Protein AF-R9JM50-F1 (afdb_monomer)

Mean predicted aligned error: 6.87 Å

pLDDT: mean 86.75, std 13.13, range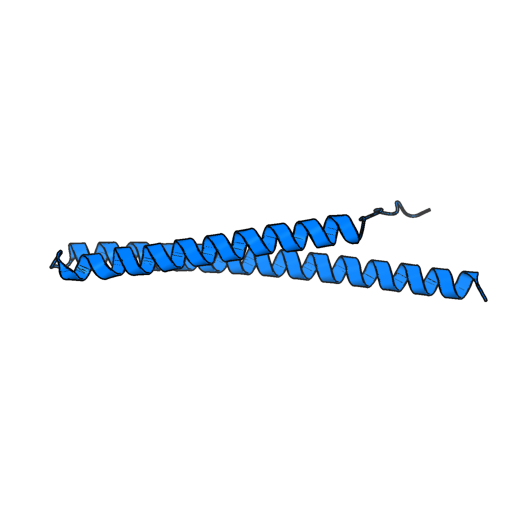 [39.0, 96.81]

Structure (mmCIF, N/CA/C/O backbone):
data_AF-R9JM50-F1
#
_entry.id   AF-R9JM50-F1
#
loop_
_atom_site.group_PDB
_atom_site.id
_atom_site.type_symbol
_atom_site.label_atom_id
_atom_site.label_alt_id
_atom_site.label_comp_id
_atom_site.label_asym_id
_atom_site.label_entity_id
_atom_site.label_seq_id
_atom_site.pdbx_PDB_ins_code
_atom_site.Cartn_x
_atom_site.Cartn_y
_atom_site.Cartn_z
_atom_site.occupancy
_atom_site.B_iso_or_equiv
_atom_site.auth_seq_id
_atom_site.auth_comp_id
_atom_site.auth_asym_id
_atom_site.auth_atom_id
_atom_site.pdbx_PDB_model_num
ATOM 1 N N . MET A 1 1 ? 30.911 -3.314 -26.431 1.00 39.00 1 MET A N 1
ATOM 2 C CA . MET A 1 1 ? 29.462 -3.357 -26.713 1.00 39.00 1 MET A CA 1
ATOM 3 C C . MET A 1 1 ? 28.780 -3.472 -25.371 1.00 39.00 1 MET A C 1
ATOM 5 O O . MET A 1 1 ? 28.905 -4.514 -24.747 1.00 39.00 1 MET A O 1
ATOM 9 N N . ALA A 1 2 ? 28.241 -2.360 -24.866 1.00 41.41 2 ALA A N 1
ATOM 10 C CA . ALA A 1 2 ? 27.637 -2.316 -23.541 1.00 41.41 2 ALA A CA 1
ATOM 11 C C . ALA A 1 2 ? 26.529 -3.365 -23.462 1.00 41.41 2 ALA A C 1
ATOM 13 O O . ALA A 1 2 ? 25.718 -3.461 -24.385 1.00 41.41 2 ALA A O 1
ATOM 14 N N . ASP A 1 3 ? 26.575 -4.149 -22.394 1.00 40.22 3 ASP A N 1
ATOM 15 C CA . ASP A 1 3 ? 25.620 -5.175 -22.012 1.00 40.22 3 ASP A CA 1
ATOM 16 C C . ASP A 1 3 ? 24.226 -4.532 -21.981 1.00 40.22 3 ASP A C 1
ATOM 18 O O . ASP A 1 3 ? 23.835 -3.864 -21.021 1.00 40.22 3 ASP A O 1
ATOM 22 N N . ARG A 1 4 ? 23.532 -4.559 -23.127 1.00 49.62 4 ARG A N 1
ATOM 23 C CA . ARG A 1 4 ? 22.242 -3.895 -23.276 1.00 49.62 4 ARG A CA 1
ATOM 24 C C . ARG A 1 4 ? 21.281 -4.732 -22.466 1.00 49.62 4 ARG A C 1
ATOM 26 O O . ARG A 1 4 ? 20.809 -5.759 -22.949 1.00 49.62 4 ARG A O 1
ATOM 33 N N . ILE A 1 5 ? 20.973 -4.263 -21.262 1.00 50.59 5 ILE A N 1
ATOM 34 C CA . ILE A 1 5 ? 19.737 -4.606 -20.577 1.00 50.59 5 ILE A CA 1
ATOM 35 C C . ILE A 1 5 ? 18.630 -4.334 -21.604 1.00 50.59 5 ILE A C 1
ATOM 37 O O . ILE A 1 5 ? 18.197 -3.196 -21.797 1.00 50.59 5 ILE A O 1
ATOM 41 N N . LYS A 1 6 ? 18.209 -5.371 -22.338 1.00 57.41 6 LYS A N 1
ATOM 42 C CA . LYS A 1 6 ? 16.966 -5.373 -23.107 1.00 57.41 6 LYS A CA 1
ATOM 43 C C . LYS A 1 6 ? 15.856 -5.426 -22.070 1.00 57.41 6 LYS A C 1
ATOM 45 O O . LYS A 1 6 ? 15.184 -6.435 -21.900 1.00 57.41 6 LYS A O 1
ATOM 50 N N . LEU A 1 7 ? 15.716 -4.340 -21.319 1.00 61.81 7 LEU A N 1
ATOM 51 C CA . LEU A 1 7 ? 14.529 -4.093 -20.547 1.00 61.81 7 LEU A CA 1
ATOM 52 C C . LEU A 1 7 ? 13.433 -3.957 -21.597 1.00 61.81 7 LEU A C 1
ATOM 54 O O . LEU A 1 7 ? 13.378 -2.976 -22.339 1.00 61.81 7 LEU A O 1
ATOM 58 N N . SER A 1 8 ? 12.624 -4.996 -21.752 1.00 72.69 8 SER A N 1
ATOM 59 C CA . SER A 1 8 ? 11.463 -4.911 -22.617 1.00 72.69 8 SER A CA 1
ATOM 60 C C . SER A 1 8 ? 10.548 -3.853 -22.017 1.00 72.69 8 SER A C 1
ATOM 62 O O . SER A 1 8 ? 9.922 -4.065 -20.978 1.00 72.69 8 SER A O 1
ATOM 64 N N . ALA A 1 9 ? 10.518 -2.674 -22.637 1.00 74.94 9 ALA A N 1
ATOM 65 C CA . ALA A 1 9 ? 9.754 -1.533 -22.149 1.00 74.94 9 ALA A CA 1
ATOM 66 C C . ALA A 1 9 ? 8.280 -1.897 -21.916 1.00 74.94 9 ALA A C 1
ATOM 68 O O . ALA A 1 9 ? 7.667 -1.407 -20.968 1.00 74.94 9 ALA A O 1
ATOM 69 N N . SER A 1 10 ? 7.725 -2.796 -22.737 1.00 76.50 10 SER A N 1
ATOM 70 C CA . SER A 1 10 ? 6.364 -3.313 -22.594 1.00 76.50 10 SER A CA 1
ATOM 71 C C . SER A 1 10 ? 6.202 -4.232 -21.385 1.00 76.50 10 SER A C 1
ATOM 73 O O . SER A 1 10 ? 5.228 -4.083 -20.647 1.00 76.50 10 SER A O 1
ATOM 75 N N . GLU A 1 11 ? 7.138 -5.154 -21.146 1.00 81.12 11 GLU A N 1
ATOM 76 C CA . GLU A 1 11 ? 7.088 -6.063 -19.990 1.00 81.12 11 GLU A CA 1
ATOM 77 C C . GLU A 1 11 ? 7.289 -5.291 -18.686 1.00 81.12 11 GLU A C 1
ATOM 79 O O . GLU A 1 11 ? 6.509 -5.444 -17.748 1.00 81.12 11 GLU A O 1
ATOM 84 N N . ALA A 1 12 ? 8.267 -4.385 -18.656 1.00 82.81 12 ALA A N 1
ATOM 85 C CA . ALA A 1 12 ? 8.545 -3.547 -17.500 1.00 82.81 12 ALA A CA 1
ATOM 86 C C . ALA A 1 12 ? 7.379 -2.589 -17.202 1.00 82.81 12 ALA A C 1
ATOM 88 O O . ALA A 1 12 ? 6.955 -2.475 -16.053 1.00 82.81 12 ALA A O 1
ATOM 89 N N . SER A 1 13 ? 6.778 -1.972 -18.227 1.00 84.88 13 SER A N 1
ATOM 90 C CA . SER A 1 13 ? 5.574 -1.143 -18.051 1.00 84.88 13 SER A CA 1
ATOM 91 C C . SER A 1 13 ? 4.388 -1.956 -17.533 1.00 84.88 13 SER A C 1
ATOM 93 O O . SER A 1 13 ? 3.642 -1.487 -16.672 1.00 84.88 13 SER A O 1
ATOM 95 N N . SER A 1 14 ? 4.210 -3.183 -18.029 1.00 89.44 14 SER A N 1
ATOM 96 C CA . SER A 1 14 ? 3.144 -4.083 -17.573 1.00 89.44 14 SER A CA 1
ATOM 97 C C . SER A 1 14 ? 3.348 -4.493 -16.113 1.00 89.44 14 SER A C 1
ATOM 99 O O . SER A 1 14 ? 2.401 -4.451 -15.326 1.00 89.44 14 SER A O 1
ATOM 101 N N . ALA A 1 15 ? 4.589 -4.801 -15.725 1.00 87.69 15 ALA A N 1
ATOM 102 C CA . ALA A 1 15 ? 4.953 -5.101 -14.346 1.00 87.69 15 ALA A CA 1
ATOM 103 C C . ALA A 1 15 ? 4.684 -3.909 -13.413 1.00 87.69 15 ALA A C 1
ATOM 105 O O . ALA A 1 15 ? 4.048 -4.090 -12.376 1.00 87.69 15 ALA A O 1
ATOM 106 N N . VAL A 1 16 ? 5.070 -2.683 -13.799 1.00 90.69 16 VAL A N 1
ATOM 107 C CA . VAL A 1 16 ? 4.769 -1.471 -13.011 1.00 90.69 16 VAL A CA 1
ATOM 108 C C . VAL A 1 16 ? 3.267 -1.293 -12.821 1.00 90.69 16 VAL A C 1
ATOM 110 O O . VAL A 1 16 ? 2.821 -1.045 -11.702 1.00 90.69 16 VAL A O 1
ATOM 113 N N . ARG A 1 17 ? 2.471 -1.432 -13.889 1.00 92.38 17 ARG A N 1
ATOM 114 C CA . ARG A 1 17 ? 1.007 -1.314 -13.797 1.00 92.38 17 ARG A CA 1
ATOM 115 C C . ARG A 1 17 ? 0.420 -2.348 -12.841 1.00 92.38 17 ARG A C 1
ATOM 117 O O . ARG A 1 17 ? -0.397 -1.988 -12.001 1.00 92.38 17 ARG A O 1
ATOM 124 N N . SER A 1 18 ? 0.870 -3.601 -12.930 1.00 93.44 18 SER A N 1
ATOM 125 C CA . SER A 1 18 ? 0.440 -4.678 -12.031 1.00 93.44 18 SER A CA 1
ATOM 126 C C . SER A 1 18 ? 0.781 -4.371 -10.568 1.00 93.44 18 SER A C 1
ATOM 128 O O . SER A 1 18 ? -0.079 -4.465 -9.694 1.00 93.44 18 SER A O 1
ATOM 130 N N . ILE A 1 19 ? 2.016 -3.937 -10.301 1.00 90.62 19 ILE A N 1
ATOM 131 C CA . ILE A 1 19 ? 2.486 -3.578 -8.957 1.00 90.62 19 ILE A CA 1
ATOM 132 C C . ILE A 1 19 ? 1.675 -2.409 -8.382 1.00 90.62 19 ILE A C 1
ATOM 134 O O . ILE A 1 19 ? 1.221 -2.480 -7.240 1.00 90.62 19 ILE A O 1
ATOM 138 N N . LYS A 1 20 ? 1.441 -1.355 -9.173 1.00 93.19 20 LYS A N 1
ATOM 139 C CA . LYS A 1 20 ? 0.617 -0.212 -8.756 1.00 93.19 20 LYS A CA 1
ATOM 140 C C . LYS A 1 20 ? -0.838 -0.602 -8.502 1.00 93.19 20 LYS A C 1
ATOM 142 O O . LYS A 1 20 ? -1.417 -0.130 -7.530 1.00 93.19 20 LYS A O 1
ATOM 147 N N . GLY A 1 21 ? -1.402 -1.492 -9.320 1.00 95.38 21 GLY A N 1
ATOM 148 C CA . GLY A 1 21 ? -2.743 -2.039 -9.097 1.00 95.38 21 GLY A CA 1
ATOM 149 C C . GLY A 1 21 ? -2.855 -2.728 -7.736 1.00 95.38 21 GLY A C 1
ATOM 150 O O . GLY A 1 21 ? -3.718 -2.380 -6.936 1.00 95.38 21 GLY A O 1
ATOM 151 N N . LYS A 1 22 ? -1.899 -3.604 -7.401 1.00 94.12 22 LYS A N 1
ATOM 152 C CA . LYS A 1 22 ? -1.846 -4.259 -6.081 1.00 94.12 22 LYS A CA 1
ATOM 153 C C . LYS A 1 22 ? -1.696 -3.265 -4.925 1.00 94.12 22 LYS A C 1
ATOM 155 O O . LYS A 1 22 ? -2.269 -3.469 -3.859 1.00 94.12 22 LYS A O 1
ATOM 160 N N . ALA A 1 23 ? -0.950 -2.177 -5.120 1.00 93.69 23 ALA A N 1
ATOM 161 C CA . ALA A 1 23 ? -0.822 -1.124 -4.112 1.00 93.69 23 ALA A CA 1
ATOM 162 C C . ALA A 1 23 ? -2.156 -0.390 -3.865 1.00 93.69 23 ALA A C 1
ATOM 164 O O . ALA A 1 23 ? -2.486 -0.086 -2.719 1.00 93.69 23 ALA A O 1
ATOM 165 N N . GLN A 1 24 ? -2.946 -0.150 -4.915 1.00 95.00 24 GLN A N 1
ATOM 166 C CA . GLN A 1 24 ? -4.286 0.443 -4.809 1.00 95.00 24 GLN A CA 1
ATOM 167 C C . GLN A 1 24 ? -5.293 -0.506 -4.144 1.00 95.00 24 GLN A C 1
ATOM 169 O O . GLN A 1 24 ? -6.109 -0.076 -3.324 1.00 95.00 24 GLN A O 1
ATOM 174 N N . GLU A 1 25 ? -5.222 -1.802 -4.450 1.00 96.31 25 GLU A N 1
ATOM 175 C CA . GLU A 1 25 ? -6.015 -2.829 -3.765 1.00 96.31 25 GLU A CA 1
ATOM 176 C C . GLU A 1 25 ? -5.685 -2.859 -2.268 1.00 96.31 25 GLU A C 1
ATOM 178 O O . GLU A 1 25 ? -6.587 -2.785 -1.433 1.00 96.31 25 GLU A O 1
ATOM 183 N N . ALA A 1 26 ? -4.394 -2.863 -1.915 1.00 94.38 26 ALA A N 1
ATOM 184 C CA . ALA A 1 26 ? -3.945 -2.802 -0.526 1.00 94.38 26 ALA A CA 1
ATOM 185 C C . ALA A 1 26 ? -4.440 -1.533 0.186 1.00 94.38 26 ALA A C 1
ATOM 187 O O . ALA A 1 26 ? -4.936 -1.614 1.310 1.00 94.38 26 ALA A O 1
ATOM 188 N N . GLN A 1 27 ? -4.378 -0.373 -0.476 1.00 95.62 27 GLN A N 1
ATOM 189 C CA . GLN A 1 27 ? -4.914 0.882 0.060 1.00 95.62 27 GLN A CA 1
ATOM 190 C C . GLN A 1 27 ? -6.411 0.774 0.374 1.00 95.62 27 GLN A C 1
ATOM 192 O O . GLN A 1 27 ? -6.863 1.225 1.427 1.00 95.62 27 GLN A O 1
ATOM 197 N N . SER A 1 28 ? -7.171 0.147 -0.523 1.00 96.81 28 SER A N 1
ATOM 198 C CA . SER A 1 28 ? -8.613 -0.049 -0.362 1.00 96.81 28 SER A CA 1
ATOM 199 C C . SER A 1 28 ? -8.927 -0.981 0.812 1.00 96.81 28 SER A C 1
ATOM 201 O O . SER A 1 28 ? -9.790 -0.669 1.634 1.00 96.81 28 SER A O 1
ATOM 203 N N . VAL A 1 29 ? -8.189 -2.089 0.943 1.00 96.56 29 VAL A N 1
ATOM 204 C CA . VAL A 1 29 ? -8.320 -3.030 2.068 1.00 96.56 29 VAL A CA 1
ATOM 205 C C . VAL A 1 29 ? -8.019 -2.339 3.397 1.00 96.56 29 VAL A C 1
ATOM 207 O O . VAL A 1 29 ? -8.820 -2.422 4.326 1.00 96.56 29 VAL A O 1
ATOM 210 N N . VAL A 1 30 ? -6.909 -1.601 3.483 1.00 95.56 30 VAL A N 1
ATOM 211 C CA . VAL A 1 30 ? -6.526 -0.858 4.694 1.00 95.56 30 VAL A CA 1
ATOM 212 C C . VAL A 1 30 ? -7.574 0.201 5.052 1.00 95.56 30 VA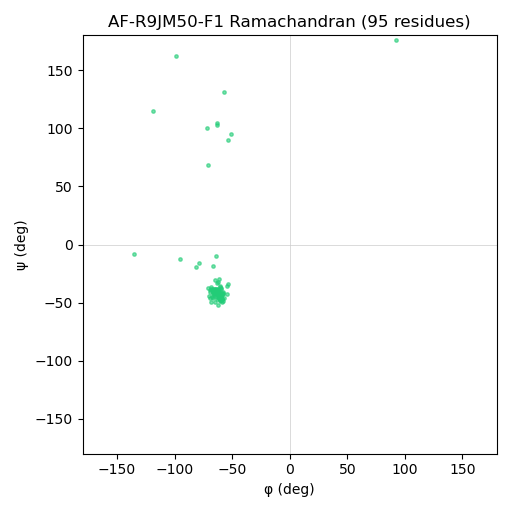L A C 1
ATOM 214 O O . VAL A 1 30 ? -7.907 0.363 6.226 1.00 95.56 30 VAL A O 1
ATOM 217 N N . GLY A 1 31 ? -8.138 0.891 4.057 1.00 95.81 31 GLY A N 1
ATOM 218 C CA . GLY A 1 31 ? -9.223 1.851 4.265 1.00 95.81 31 GLY A CA 1
ATOM 219 C C . GLY A 1 31 ? -10.505 1.210 4.805 1.00 95.81 31 GLY A C 1
ATOM 220 O O . GLY A 1 31 ? -11.155 1.780 5.682 1.00 95.81 31 GLY A O 1
ATOM 221 N N . ASN A 1 32 ? -10.856 0.011 4.333 1.00 96.50 32 ASN A N 1
ATOM 222 C CA . ASN A 1 32 ? -11.998 -0.737 4.861 1.00 96.50 32 ASN A CA 1
ATOM 223 C C . ASN A 1 32 ? -11.757 -1.190 6.304 1.00 96.50 32 ASN A C 1
ATOM 225 O O . ASN A 1 32 ? -12.599 -0.931 7.160 1.00 96.50 32 ASN A O 1
ATOM 229 N N . LEU A 1 33 ? -10.575 -1.739 6.600 1.00 95.44 33 LEU A N 1
ATOM 230 C CA . LEU A 1 33 ? -10.193 -2.111 7.965 1.00 95.44 33 LEU A CA 1
ATOM 231 C C . LEU A 1 33 ? -10.246 -0.916 8.922 1.00 95.44 33 LEU A C 1
ATOM 233 O O . LEU A 1 33 ? -10.740 -1.050 10.036 1.00 95.44 33 LEU A O 1
ATOM 237 N N . GLN A 1 34 ? -9.803 0.269 8.489 1.00 95.06 34 GLN A N 1
ATOM 238 C CA . GLN A 1 34 ? -9.909 1.485 9.297 1.00 95.06 34 GLN A CA 1
ATOM 239 C C . GLN A 1 34 ? -11.359 1.814 9.657 1.00 95.06 34 GLN A C 1
ATOM 241 O O . GLN A 1 34 ? -11.629 2.211 10.790 1.00 95.06 34 GLN A O 1
ATOM 246 N N . ARG A 1 35 ? -12.283 1.673 8.702 1.00 95.38 35 ARG A N 1
ATOM 247 C CA . ARG A 1 35 ? -13.709 1.919 8.934 1.00 95.38 35 ARG A CA 1
ATOM 248 C C . ARG A 1 35 ? -14.269 0.916 9.939 1.00 95.38 35 ARG A C 1
ATOM 250 O O . ARG A 1 35 ? -14.881 1.328 10.918 1.00 95.38 35 ARG A O 1
ATOM 257 N N . ASP A 1 36 ? -14.003 -0.369 9.730 1.00 95.06 36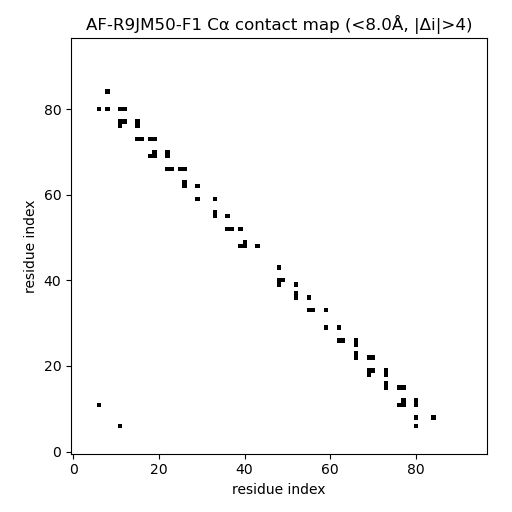 ASP A N 1
ATOM 258 C CA . ASP A 1 36 ? -14.519 -1.445 10.580 1.00 95.06 36 ASP A CA 1
ATOM 259 C C . ASP A 1 36 ? -13.966 -1.352 12.007 1.00 95.06 36 ASP A C 1
ATOM 261 O O . ASP A 1 36 ? -14.714 -1.455 12.977 1.00 95.06 36 ASP A 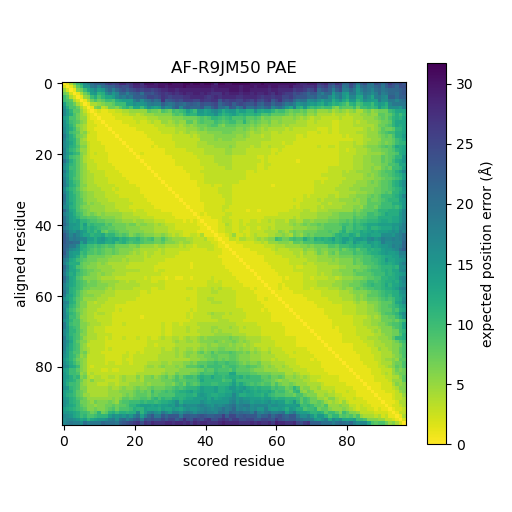O 1
ATOM 265 N N . ILE A 1 37 ? -12.672 -1.057 12.146 1.00 94.31 37 ILE A N 1
ATOM 266 C CA . ILE A 1 37 ? -12.026 -0.844 13.445 1.00 94.31 37 ILE A CA 1
ATOM 267 C C . ILE A 1 37 ? -12.528 0.443 14.102 1.00 94.31 37 ILE A C 1
ATOM 269 O O . ILE A 1 37 ? -12.771 0.460 15.303 1.00 94.31 37 ILE A O 1
ATOM 273 N N . GLY A 1 38 ? -12.754 1.513 13.339 1.00 93.06 38 GLY A N 1
ATOM 274 C CA . GLY A 1 38 ? -13.374 2.733 13.860 1.00 93.06 38 GLY A CA 1
ATOM 275 C C . GLY A 1 38 ? -14.778 2.485 14.421 1.00 93.06 38 GLY A C 1
ATOM 276 O O . GLY A 1 38 ? -15.123 3.033 15.469 1.00 93.06 38 GLY A O 1
ATOM 277 N N . ASN A 1 39 ? -15.551 1.606 13.777 1.00 95.38 39 ASN A N 1
ATOM 278 C CA . ASN A 1 39 ? -16.904 1.242 14.201 1.00 95.38 39 ASN A CA 1
ATOM 279 C C . ASN A 1 39 ? -16.940 0.476 15.529 1.00 95.38 39 ASN A C 1
ATOM 281 O O . ASN A 1 39 ? -17.984 0.456 16.177 1.00 95.38 39 ASN A O 1
ATOM 285 N N . VAL A 1 40 ? -15.826 -0.112 15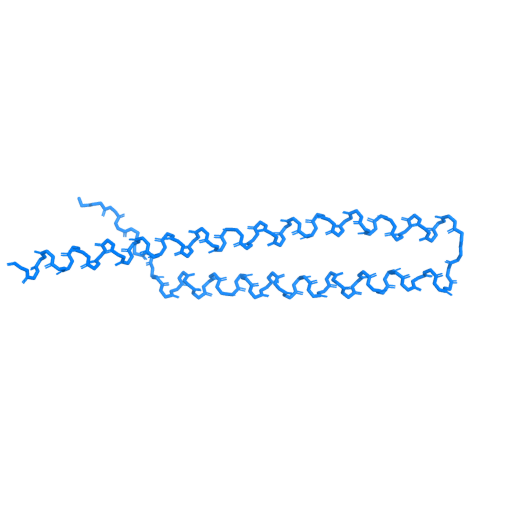.974 1.00 93.38 40 VAL A N 1
ATOM 286 C CA . VAL A 1 40 ? -15.731 -0.786 17.280 1.00 93.38 40 VAL A CA 1
ATOM 287 C C . VAL A 1 40 ? -16.148 0.143 18.425 1.00 93.38 40 VAL A C 1
ATOM 289 O O . VAL A 1 40 ? -16.840 -0.281 19.346 1.00 93.38 40 VAL A O 1
ATOM 292 N N . LYS A 1 41 ? -15.839 1.442 18.319 1.00 90.69 41 LYS A N 1
ATOM 293 C CA . LYS A 1 41 ? -16.218 2.465 19.310 1.00 90.69 41 LYS A CA 1
ATOM 294 C C . LYS A 1 41 ? -17.731 2.679 19.457 1.00 90.69 41 LYS A C 1
ATOM 296 O O . LYS A 1 41 ? -18.142 3.393 20.361 1.00 90.69 41 LYS A O 1
ATOM 301 N N . SER A 1 42 ? -18.558 2.112 18.573 1.00 93.50 42 SER A N 1
ATOM 302 C CA . SER A 1 42 ? -20.024 2.222 18.663 1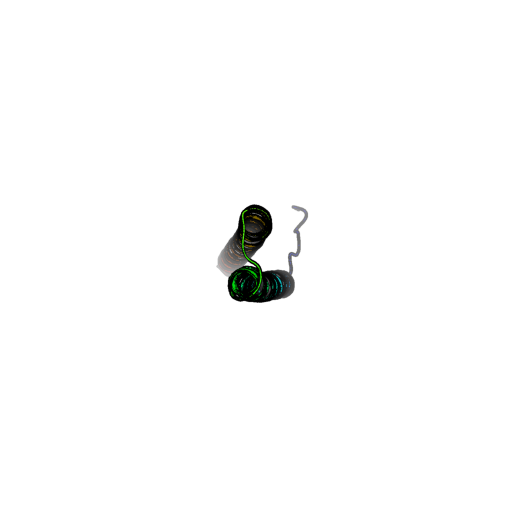.00 93.50 42 SER A CA 1
ATOM 303 C C . SER A 1 42 ? -20.662 1.237 19.645 1.00 93.50 42 SER A C 1
ATOM 305 O O . SER A 1 42 ? -21.793 1.454 20.066 1.00 93.50 42 SER A O 1
ATOM 307 N N . TRP A 1 43 ? -19.955 0.163 20.005 1.00 93.25 43 TRP A N 1
ATOM 308 C CA . TRP A 1 43 ? -20.456 -0.894 20.895 1.00 93.25 43 TRP A CA 1
ATOM 309 C C . TRP A 1 43 ? -19.442 -1.322 21.963 1.00 93.25 43 TRP A C 1
ATOM 311 O O . TRP A 1 43 ? -19.792 -2.077 22.867 1.00 93.25 43 TRP A O 1
ATOM 321 N N . TRP A 1 44 ? -18.199 -0.843 21.882 1.00 93.75 44 TRP A N 1
ATOM 322 C CA . TRP A 1 44 ? -17.170 -1.044 22.894 1.00 93.75 44 TRP A CA 1
ATOM 323 C C . TRP A 1 44 ? -16.728 0.306 23.465 1.00 93.75 44 TRP A C 1
ATOM 325 O O . TRP A 1 44 ? -16.152 1.140 22.764 1.00 93.75 44 TRP A O 1
ATOM 335 N N . GLU A 1 45 ? -17.008 0.501 24.752 1.00 91.88 45 GLU A N 1
ATOM 336 C CA . GLU A 1 45 ? -16.670 1.707 25.507 1.00 91.88 45 GLU A CA 1
ATOM 337 C C . GLU A 1 45 ? -15.386 1.542 26.338 1.00 91.88 45 GLU A C 1
ATOM 339 O O . GLU A 1 45 ? -14.940 0.432 26.643 1.00 91.88 45 GLU A O 1
ATOM 344 N N . GLY A 1 46 ? -14.817 2.677 26.743 1.00 94.88 46 GLY A N 1
ATOM 345 C CA . GLY A 1 46 ? -13.672 2.751 27.648 1.00 94.88 46 GLY A CA 1
ATOM 346 C C . GLY A 1 46 ? -12.307 2.791 26.958 1.00 94.88 46 GLY A C 1
ATOM 347 O O . GLY A 1 46 ? -12.174 2.679 25.736 1.00 94.88 46 GLY A O 1
ATOM 348 N N . ASP A 1 47 ? -11.268 2.951 27.778 1.00 94.38 47 ASP A N 1
ATOM 349 C CA . ASP A 1 47 ? -9.894 3.204 27.326 1.00 94.38 47 ASP A CA 1
ATOM 350 C C . ASP A 1 47 ? -9.326 2.073 26.460 1.00 94.38 47 ASP A C 1
ATOM 352 O O . ASP A 1 47 ? -8.534 2.318 25.552 1.00 94.38 47 ASP A O 1
ATOM 356 N N . SER A 1 48 ? -9.765 0.829 26.674 1.00 92.69 48 SER A N 1
ATOM 357 C CA . SER A 1 48 ? -9.335 -0.311 25.859 1.00 92.69 48 SER A CA 1
ATOM 358 C C . SER A 1 48 ? -9.815 -0.217 24.406 1.00 92.69 48 SER A C 1
ATOM 360 O O . SER A 1 48 ? -9.053 -0.542 23.496 1.00 92.69 48 SER A O 1
ATOM 362 N N . ALA A 1 49 ? -11.037 0.275 24.169 1.00 92.75 49 ALA A N 1
ATOM 363 C CA . ALA A 1 49 ? -11.552 0.493 22.817 1.00 92.75 49 ALA A CA 1
ATOM 364 C C . ALA A 1 49 ? -10.787 1.620 22.108 1.00 92.75 49 ALA A C 1
ATOM 366 O O . ALA A 1 49 ? -10.483 1.535 20.916 1.00 92.75 49 ALA A O 1
ATOM 367 N N . ILE A 1 50 ? -10.434 2.673 22.853 1.00 94.12 50 ILE A N 1
ATOM 368 C CA . ILE A 1 50 ? -9.605 3.774 22.352 1.00 94.12 50 ILE A CA 1
ATOM 369 C C . ILE A 1 50 ? -8.225 3.245 21.953 1.00 94.12 50 ILE A C 1
ATOM 371 O O . ILE A 1 50 ? -7.824 3.436 20.803 1.00 94.12 50 ILE A O 1
ATOM 375 N N . ALA A 1 51 ? -7.555 2.518 22.851 1.00 95.44 51 ALA A N 1
ATOM 376 C CA . ALA A 1 51 ? -6.234 1.947 22.612 1.00 95.44 51 ALA A CA 1
ATOM 377 C C . ALA A 1 51 ? -6.219 1.009 21.394 1.00 95.44 51 ALA A C 1
ATOM 379 O O . ALA A 1 51 ? -5.320 1.099 20.561 1.00 95.44 51 ALA A O 1
ATOM 380 N N . PHE A 1 52 ? -7.241 0.163 21.229 1.00 93.44 52 PHE A N 1
ATOM 381 C CA . PHE A 1 52 ? -7.354 -0.729 20.073 1.00 93.44 52 PHE A CA 1
ATOM 382 C C . PHE A 1 52 ? -7.392 0.036 18.738 1.00 93.44 52 PHE A C 1
ATOM 384 O O . PHE A 1 52 ? -6.661 -0.288 17.798 1.00 93.44 52 PHE A O 1
ATOM 391 N N . VAL A 1 53 ? -8.207 1.093 18.656 1.00 94.81 53 VAL A N 1
ATOM 392 C CA . VAL A 1 53 ? -8.305 1.926 17.446 1.00 94.81 53 VAL A CA 1
ATOM 393 C C . VAL A 1 53 ? -7.027 2.730 17.200 1.00 94.81 53 VAL A C 1
ATOM 395 O O . VAL A 1 53 ? -6.621 2.926 16.048 1.00 94.81 53 VAL A O 1
ATOM 398 N N . GLU A 1 54 ? -6.377 3.204 18.259 1.00 94.94 54 GLU A N 1
ATOM 399 C CA . GLU A 1 54 ? -5.111 3.929 18.157 1.00 94.94 54 GLU A CA 1
ATOM 400 C C . GLU A 1 54 ? -3.967 3.042 17.666 1.00 94.94 54 GLU A C 1
ATOM 402 O O . GLU A 1 54 ? -3.210 3.467 16.790 1.00 94.94 54 GLU A O 1
ATOM 407 N N . GLU A 1 55 ? -3.865 1.807 18.158 1.00 94.12 55 GLU A N 1
ATOM 408 C CA . GLU A 1 55 ? -2.862 0.844 17.694 1.00 94.12 55 GLU A CA 1
ATOM 409 C C . GLU A 1 55 ? -3.017 0.561 16.198 1.00 94.12 55 GLU A C 1
ATOM 411 O O . GLU A 1 55 ? -2.050 0.682 15.441 1.00 94.12 55 GLU A O 1
ATOM 416 N N . PHE A 1 56 ? -4.244 0.324 15.722 1.00 94.44 56 PHE A N 1
ATOM 417 C CA . PHE A 1 56 ? -4.468 0.175 14.284 1.00 94.44 56 PHE A CA 1
ATOM 418 C C . PHE A 1 56 ? -4.108 1.444 13.502 1.00 94.44 56 PHE A C 1
ATOM 420 O O . PHE A 1 56 ? -3.521 1.370 12.422 1.00 94.44 56 PHE A O 1
ATOM 427 N N . SER A 1 57 ? -4.408 2.625 14.048 1.00 92.94 57 SER A N 1
ATOM 428 C CA . SER A 1 57 ? -4.061 3.903 13.415 1.00 92.94 57 SER A CA 1
ATOM 429 C C . SER A 1 57 ? -2.546 4.091 13.274 1.00 92.94 57 SER A C 1
ATOM 431 O O . SER A 1 57 ? -2.095 4.697 12.299 1.00 92.94 57 SER A O 1
ATOM 433 N N . LYS A 1 58 ? -1.741 3.552 14.201 1.00 93.75 58 LYS A N 1
ATOM 434 C CA . LYS A 1 58 ? -0.275 3.505 14.072 1.00 93.75 58 LYS A CA 1
ATOM 435 C C . LYS A 1 58 ? 0.142 2.547 12.958 1.00 93.75 58 LYS A C 1
ATOM 437 O O . LYS A 1 58 ? 0.893 2.958 12.076 1.00 93.75 58 LYS A O 1
ATOM 442 N N . SER A 1 59 ? -0.391 1.324 12.932 1.00 92.56 59 SER A N 1
ATOM 443 C CA . SER A 1 59 ? -0.094 0.349 11.869 1.00 92.56 59 SER A CA 1
ATOM 444 C C . SER A 1 59 ? -0.493 0.855 10.480 1.00 92.56 59 SER A C 1
ATOM 446 O O . SER A 1 59 ? 0.255 0.675 9.521 1.00 92.56 59 SER A O 1
ATOM 448 N N . LYS A 1 60 ? -1.625 1.563 10.365 1.00 93.75 60 LYS A N 1
ATOM 449 C CA . LYS A 1 60 ? -2.081 2.189 9.117 1.00 93.75 60 LYS A CA 1
ATOM 450 C C . LYS A 1 60 ? -1.016 3.105 8.513 1.00 93.75 60 LYS A C 1
ATOM 452 O O . LYS A 1 60 ? -0.795 3.055 7.308 1.00 93.75 60 LYS A O 1
ATOM 457 N N . LYS A 1 61 ? -0.329 3.908 9.333 1.00 94.38 61 LYS A N 1
ATOM 458 C CA . LYS A 1 61 ? 0.733 4.804 8.846 1.00 94.38 61 LYS A CA 1
ATOM 459 C C . LYS A 1 61 ? 1.872 4.030 8.183 1.00 94.38 61 LYS A C 1
ATOM 461 O O . LYS A 1 61 ? 2.418 4.494 7.187 1.00 94.38 61 LYS A O 1
ATOM 466 N N . GLU A 1 62 ? 2.217 2.855 8.701 1.00 94.38 62 GLU A N 1
ATOM 467 C CA . GLU A 1 62 ? 3.247 2.006 8.094 1.00 94.38 62 GLU A CA 1
ATOM 468 C C . GLU A 1 62 ? 2.763 1.381 6.776 1.00 94.38 62 GLU A C 1
ATOM 470 O O . GLU A 1 62 ? 3.518 1.342 5.803 1.00 94.38 62 GLU A O 1
ATOM 475 N N . PHE A 1 63 ? 1.486 0.994 6.685 1.00 94.06 63 PHE A N 1
ATOM 476 C CA . PHE A 1 63 ? 0.889 0.567 5.414 1.00 94.06 63 PHE A CA 1
ATOM 477 C C . PHE A 1 63 ? 0.862 1.691 4.370 1.00 94.06 63 PHE A C 1
ATOM 479 O O . PHE A 1 63 ? 1.206 1.455 3.211 1.00 94.06 63 PHE A O 1
ATOM 486 N N . ASP A 1 64 ? 0.516 2.917 4.772 1.00 94.06 64 ASP A N 1
ATOM 487 C CA . ASP A 1 64 ? 0.521 4.081 3.881 1.00 94.06 64 ASP A CA 1
ATOM 488 C C . ASP A 1 64 ? 1.934 4.336 3.322 1.00 94.06 64 ASP A C 1
ATOM 490 O O . ASP A 1 64 ? 2.098 4.514 2.114 1.00 94.06 64 ASP A O 1
ATOM 494 N N . LYS A 1 65 ? 2.971 4.265 4.172 1.00 95.31 65 LYS A N 1
ATOM 495 C CA . LYS A 1 65 ? 4.379 4.382 3.746 1.00 95.31 65 LYS A CA 1
ATOM 496 C C . LYS A 1 65 ? 4.792 3.274 2.781 1.00 95.31 65 LYS A C 1
ATOM 498 O O . LYS A 1 65 ? 5.511 3.536 1.818 1.00 95.31 65 LYS A O 1
ATOM 503 N N . MET A 1 66 ? 4.356 2.036 3.020 1.00 93.56 66 MET A N 1
ATOM 504 C CA . MET A 1 66 ? 4.625 0.917 2.115 1.00 93.56 66 MET A CA 1
ATOM 505 C C . MET A 1 66 ? 4.021 1.179 0.729 1.00 93.56 66 MET A C 1
ATOM 507 O O . MET A 1 66 ? 4.712 1.033 -0.279 1.00 93.56 66 MET A O 1
ATOM 511 N N . ILE A 1 67 ? 2.760 1.614 0.672 1.00 94.25 67 ILE A N 1
ATOM 512 C CA . ILE A 1 67 ? 2.067 1.955 -0.579 1.00 94.25 67 ILE A CA 1
ATOM 513 C C . ILE A 1 67 ? 2.778 3.111 -1.295 1.00 94.25 67 ILE A C 1
ATOM 515 O O . ILE A 1 67 ? 3.003 3.051 -2.506 1.00 94.25 67 ILE A O 1
ATOM 519 N N . GLU A 1 68 ? 3.182 4.147 -0.559 1.00 94.94 68 GLU A N 1
ATOM 520 C CA . GLU A 1 68 ? 3.949 5.272 -1.098 1.00 94.94 68 GLU A CA 1
ATOM 521 C C . GLU A 1 68 ? 5.282 4.811 -1.705 1.00 94.94 68 GLU A C 1
ATOM 523 O O . GLU A 1 68 ? 5.631 5.199 -2.822 1.00 94.94 68 GLU A O 1
ATOM 528 N N . CYS A 1 69 ? 6.005 3.943 -0.997 1.00 93.94 69 CYS A N 1
ATOM 529 C CA . CYS A 1 69 ? 7.260 3.361 -1.454 1.00 93.94 69 CYS A CA 1
ATOM 530 C C . CYS A 1 69 ? 7.064 2.590 -2.767 1.00 93.94 69 CYS A C 1
ATOM 532 O O . CYS A 1 69 ? 7.749 2.860 -3.754 1.00 93.94 69 CYS A O 1
ATOM 534 N N . ILE A 1 70 ? 6.065 1.704 -2.827 1.00 93.19 70 ILE A N 1
ATOM 535 C CA . ILE A 1 70 ? 5.742 0.930 -4.033 1.00 93.19 70 ILE A CA 1
ATOM 536 C C . ILE A 1 70 ? 5.455 1.854 -5.225 1.00 93.19 70 ILE A C 1
ATOM 538 O O . ILE A 1 70 ? 5.990 1.647 -6.318 1.00 93.19 70 ILE A O 1
ATOM 542 N N . ASN A 1 71 ? 4.656 2.903 -5.018 1.00 93.12 71 ASN A N 1
ATOM 543 C CA . ASN A 1 71 ? 4.341 3.868 -6.069 1.00 93.12 71 ASN A CA 1
ATOM 544 C C . ASN A 1 71 ? 5.592 4.606 -6.566 1.00 93.12 71 ASN A C 1
ATOM 546 O O . ASN A 1 71 ? 5.793 4.695 -7.780 1.00 93.12 71 ASN A O 1
ATOM 550 N N . LYS A 1 72 ? 6.466 5.047 -5.650 1.00 94.12 72 LYS A N 1
ATOM 551 C CA . LYS A 1 72 ? 7.744 5.698 -5.978 1.00 94.12 72 LYS A CA 1
ATOM 552 C C . LYS A 1 72 ? 8.652 4.801 -6.818 1.00 94.12 72 LYS A C 1
ATOM 554 O O . LYS A 1 72 ? 9.170 5.253 -7.838 1.00 94.12 72 LYS A O 1
ATOM 559 N N . TYR A 1 73 ? 8.818 3.533 -6.442 1.00 86.31 73 TYR A N 1
ATOM 560 C CA . TYR A 1 73 ? 9.618 2.584 -7.226 1.00 86.31 73 TYR A CA 1
ATOM 561 C C . TYR A 1 73 ? 9.008 2.322 -8.609 1.00 86.31 73 TYR A C 1
ATOM 563 O O . TYR A 1 73 ? 9.737 2.265 -9.601 1.00 86.31 73 TYR A O 1
ATOM 571 N N . GLY A 1 74 ? 7.677 2.240 -8.700 1.00 90.56 74 GLY A N 1
ATOM 572 C CA . GLY A 1 74 ? 6.977 2.153 -9.981 1.00 90.56 74 GLY A CA 1
ATOM 573 C C . GLY A 1 74 ? 7.241 3.362 -10.887 1.00 90.56 74 GLY A C 1
ATOM 574 O O . GLY A 1 74 ? 7.500 3.195 -12.078 1.00 90.56 74 GLY A O 1
ATOM 575 N N . ASP A 1 75 ? 7.231 4.575 -10.330 1.00 91.25 75 ASP A N 1
ATOM 576 C CA . ASP A 1 75 ? 7.543 5.805 -11.071 1.00 91.25 75 ASP A CA 1
ATOM 577 C C . ASP A 1 75 ? 9.004 5.868 -11.519 1.00 91.25 75 ASP A C 1
ATOM 579 O O . ASP A 1 75 ? 9.289 6.270 -12.648 1.00 91.25 75 ASP A O 1
ATOM 583 N N . MET A 1 76 ? 9.940 5.447 -10.663 1.00 88.50 76 MET A N 1
ATOM 584 C CA . MET A 1 76 ? 11.358 5.366 -11.022 1.00 88.50 76 MET A CA 1
ATOM 585 C C . MET A 1 76 ? 11.588 4.401 -12.186 1.00 88.50 76 MET A C 1
ATOM 587 O O . MET A 1 76 ? 12.329 4.728 -13.113 1.00 88.50 76 MET A O 1
ATOM 591 N N . LEU A 1 77 ? 10.921 3.244 -12.173 1.00 87.69 77 LEU A N 1
ATOM 592 C CA . LEU A 1 77 ? 11.031 2.266 -13.250 1.00 87.69 77 LEU A CA 1
ATOM 593 C C . LEU A 1 77 ? 10.428 2.793 -14.563 1.00 87.69 77 LEU A C 1
ATOM 595 O O . LEU A 1 77 ? 11.049 2.637 -15.610 1.00 87.69 77 LEU A O 1
ATOM 599 N N . MET A 1 78 ? 9.284 3.490 -14.526 1.00 88.56 78 MET A N 1
ATOM 600 C CA . MET A 1 78 ? 8.735 4.144 -15.726 1.00 88.56 78 MET A CA 1
ATOM 601 C C . MET A 1 78 ? 9.677 5.205 -16.294 1.00 88.56 78 MET A C 1
ATOM 603 O O . MET A 1 78 ? 9.923 5.214 -17.497 1.00 88.56 78 MET A O 1
ATOM 607 N N . LYS A 1 79 ? 10.277 6.044 -15.443 1.00 89.56 79 LYS A N 1
ATOM 608 C CA . LYS A 1 79 ? 11.270 7.032 -15.890 1.00 89.56 79 LYS A CA 1
ATOM 609 C C . LYS A 1 79 ? 12.477 6.370 -16.555 1.00 89.56 79 LYS A C 1
ATOM 611 O O . LYS A 1 79 ? 12.944 6.854 -17.582 1.00 89.56 79 LYS A O 1
ATOM 616 N N . ALA A 1 80 ? 12.972 5.262 -16.003 1.00 85.19 80 ALA A N 1
ATOM 617 C CA . ALA A 1 80 ? 14.075 4.514 -16.604 1.00 85.19 80 ALA A CA 1
ATOM 618 C C . ALA A 1 80 ? 13.706 3.968 -17.997 1.00 85.19 80 ALA A C 1
ATOM 620 O O . ALA A 1 80 ? 14.493 4.106 -18.934 1.00 85.19 80 ALA A O 1
ATOM 621 N N . ILE A 1 81 ? 12.492 3.425 -18.151 1.00 85.38 81 ILE A N 1
ATOM 622 C CA . ILE A 1 81 ? 11.961 2.957 -19.442 1.00 85.38 81 ILE A CA 1
ATOM 623 C C . ILE A 1 81 ? 11.899 4.105 -20.459 1.00 85.38 81 ILE A C 1
ATOM 625 O O . ILE A 1 81 ? 12.362 3.953 -21.589 1.00 85.38 81 ILE A O 1
ATOM 629 N N . GLU A 1 82 ? 11.358 5.260 -20.068 1.00 87.12 82 GLU A N 1
ATOM 630 C CA . GLU A 1 82 ? 11.244 6.433 -20.944 1.00 87.12 82 GLU A CA 1
ATOM 631 C C . GLU A 1 82 ? 12.611 6.947 -21.413 1.00 87.12 82 GLU A C 1
ATOM 633 O O . GLU A 1 82 ? 12.777 7.302 -22.582 1.00 87.12 82 GLU A O 1
ATOM 638 N N . ILE A 1 83 ? 13.600 6.982 -20.513 1.00 86.88 83 ILE A N 1
ATOM 639 C CA . ILE A 1 83 ? 14.973 7.391 -20.838 1.00 86.88 83 ILE A CA 1
ATOM 640 C C . ILE A 1 83 ? 15.586 6.424 -21.855 1.00 86.88 83 ILE A C 1
ATOM 642 O O . ILE A 1 83 ? 16.161 6.872 -22.848 1.00 86.88 83 ILE A O 1
ATOM 646 N N . GLN A 1 84 ? 15.426 5.114 -21.648 1.00 82.50 84 GLN A N 1
ATOM 647 C CA . GLN A 1 84 ? 15.932 4.101 -22.573 1.00 82.50 84 GLN A CA 1
ATOM 648 C C . GLN A 1 84 ? 15.291 4.228 -23.962 1.00 82.50 84 GLN A C 1
ATOM 650 O O . GLN A 1 84 ? 16.001 4.250 -24.964 1.00 82.50 84 GLN A O 1
ATOM 655 N N . GLN A 1 85 ? 13.966 4.387 -24.032 1.00 84.19 85 GLN A N 1
ATOM 656 C CA . GLN A 1 85 ? 13.257 4.547 -25.305 1.00 84.19 85 GLN A CA 1
ATOM 657 C C . GLN A 1 85 ? 13.687 5.802 -26.072 1.00 84.19 85 GLN A C 1
ATOM 659 O O . GLN A 1 85 ? 13.828 5.752 -27.295 1.00 84.19 85 GLN A O 1
ATOM 664 N N . LYS A 1 86 ? 13.909 6.924 -25.373 1.00 85.88 86 LYS A N 1
ATOM 665 C CA . LYS A 1 86 ? 14.430 8.153 -25.991 1.00 85.88 86 LYS A CA 1
ATOM 666 C C . LYS A 1 86 ? 15.833 7.941 -26.554 1.00 85.88 86 LYS A C 1
ATOM 668 O O . LYS A 1 86 ? 16.068 8.274 -27.711 1.00 85.88 86 LYS A O 1
ATOM 673 N N . ALA A 1 87 ? 16.724 7.329 -25.774 1.00 84.00 87 ALA A N 1
ATOM 674 C CA . ALA A 1 87 ? 18.083 7.032 -26.217 1.00 84.00 87 ALA A CA 1
ATOM 675 C C . ALA A 1 87 ? 18.098 6.122 -27.460 1.00 84.00 87 ALA A C 1
ATOM 677 O O . ALA A 1 87 ? 18.807 6.407 -28.424 1.00 84.00 87 ALA A O 1
ATOM 678 N N . ASP A 1 88 ? 17.272 5.071 -27.479 1.00 82.19 88 ASP A N 1
ATOM 679 C CA . ASP A 1 88 ? 17.151 4.171 -28.631 1.00 82.19 88 ASP A CA 1
ATOM 680 C C . ASP A 1 88 ? 16.599 4.893 -29.877 1.00 82.19 88 ASP A C 1
ATOM 682 O O . ASP A 1 88 ? 17.080 4.668 -30.991 1.00 82.19 88 ASP A O 1
ATOM 686 N N . ALA A 1 89 ? 15.624 5.792 -29.706 1.00 83.62 89 ALA A N 1
ATOM 687 C CA . ALA A 1 89 ? 15.061 6.581 -30.802 1.00 83.62 89 ALA A CA 1
ATOM 688 C C . ALA A 1 89 ? 16.075 7.569 -31.402 1.00 83.62 89 ALA A C 1
ATOM 690 O O . ALA A 1 89 ? 16.127 7.728 -32.624 1.00 83.62 89 ALA A O 1
ATOM 691 N N . ASP A 1 90 ? 16.892 8.210 -30.566 1.00 85.12 90 ASP A N 1
ATOM 692 C CA . ASP A 1 90 ? 17.915 9.157 -31.014 1.00 85.12 90 ASP A CA 1
ATOM 693 C C . ASP A 1 90 ? 19.054 8.450 -31.762 1.00 85.12 90 ASP A C 1
ATOM 695 O O . ASP A 1 90 ? 19.454 8.907 -32.835 1.00 85.12 90 ASP A O 1
ATOM 699 N N . ILE A 1 91 ? 19.501 7.282 -31.281 1.00 77.69 91 ILE A N 1
ATOM 700 C CA . ILE A 1 91 ? 20.464 6.435 -32.005 1.00 77.69 91 ILE A CA 1
ATOM 701 C C . ILE A 1 91 ? 19.887 6.018 -33.364 1.00 77.69 91 ILE A C 1
ATOM 703 O O . ILE A 1 91 ? 20.560 6.132 -34.388 1.00 77.69 91 ILE A O 1
ATOM 707 N N . ALA A 1 92 ? 18.627 5.574 -33.407 1.00 79.38 92 ALA A N 1
ATOM 708 C CA . ALA A 1 92 ? 17.985 5.162 -34.654 1.00 79.38 92 ALA A CA 1
ATOM 709 C C . ALA A 1 92 ? 17.852 6.310 -35.671 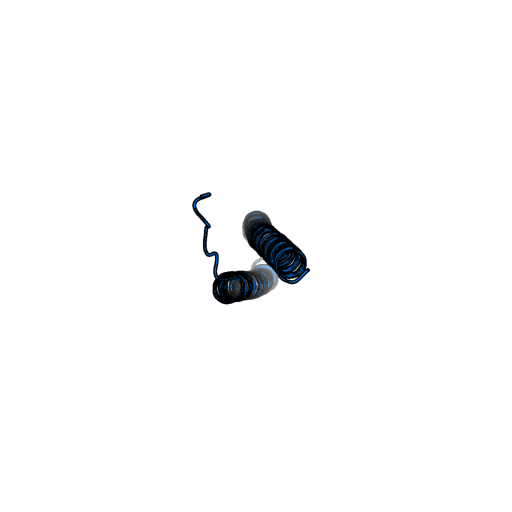1.00 79.38 92 ALA A C 1
ATOM 711 O O . ALA A 1 92 ? 17.926 6.068 -36.876 1.00 79.38 92 ALA A O 1
ATOM 712 N N . ARG A 1 93 ? 17.665 7.553 -35.208 1.00 84.50 93 ARG A N 1
ATOM 713 C CA . ARG A 1 93 ? 17.660 8.749 -36.066 1.00 84.50 93 ARG A CA 1
ATOM 714 C C . ARG A 1 93 ? 19.046 9.047 -36.630 1.00 84.50 93 ARG A C 1
ATOM 716 O O . ARG A 1 93 ? 19.146 9.257 -37.831 1.00 84.50 93 ARG A O 1
ATOM 723 N N . GLN A 1 94 ? 20.089 8.998 -35.798 1.00 80.19 94 GLN A N 1
ATOM 724 C CA . GLN A 1 94 ? 21.477 9.220 -36.229 1.00 80.19 94 GLN A CA 1
ATOM 725 C C . GLN A 1 94 ? 21.990 8.141 -37.192 1.00 80.19 94 GLN A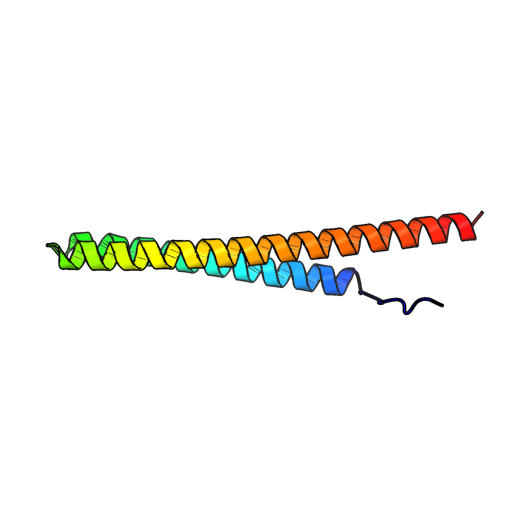 C 1
ATOM 727 O O . GLN A 1 94 ? 22.817 8.429 -38.041 1.00 80.19 94 GLN A O 1
ATOM 732 N N . MET A 1 95 ? 21.506 6.901 -37.086 1.00 66.69 95 MET A N 1
ATOM 733 C CA . MET A 1 95 ? 21.867 5.826 -38.023 1.00 66.69 95 MET A CA 1
ATOM 734 C C . MET A 1 95 ? 21.119 5.896 -39.364 1.00 66.69 95 MET A C 1
ATOM 736 O O . MET A 1 95 ? 21.486 5.189 -40.299 1.00 66.69 95 MET A O 1
ATOM 740 N N . ARG A 1 96 ? 20.030 6.674 -39.445 1.00 63.41 96 ARG A N 1
ATOM 741 C CA . ARG A 1 96 ? 19.234 6.872 -40.669 1.00 63.41 96 ARG A CA 1
ATOM 742 C C . ARG A 1 96 ? 19.626 8.132 -41.449 1.00 6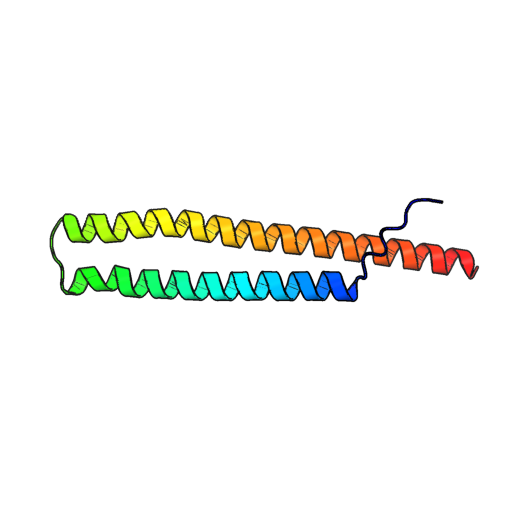3.41 96 ARG A C 1
ATOM 744 O O . ARG A 1 96 ? 19.163 8.273 -42.579 1.00 63.41 96 ARG A O 1
ATOM 751 N N . SER A 1 97 ? 20.412 9.027 -40.849 1.00 53.59 97 SER A N 1
ATOM 752 C CA . SER A 1 97 ? 21.055 10.182 -41.497 1.00 53.59 97 SER A CA 1
ATOM 753 C C . SER A 1 97 ? 22.437 9.816 -42.011 1.00 53.59 97 SER A C 1
ATOM 755 O O . SER A 1 97 ? 22.777 10.261 -43.124 1.00 53.59 97 SER A O 1
#

Solvent-accessible surface area (backbone atoms only — not comparable to full-atom values): 5426 Å² total; per-residue (Å²): 130,80,85,70,78,78,68,49,57,68,61,55,51,50,50,37,52,53,54,46,49,52,38,52,51,50,51,52,52,52,53,48,52,50,52,57,48,58,53,45,60,80,83,37,78,62,70,67,42,52,50,55,42,50,54,50,55,54,54,46,53,55,52,51,50,50,41,50,50,54,48,51,53,36,51,53,52,50,52,53,42,53,52,52,55,50,52,55,51,52,52,55,50,65,75,74,108

Secondary structure (DSSP, 8-state):
--------HHHHHHHHHHHHHHHHHHHHHHHHHHHHHHHGGGT--SHHHHHHHHHHHHHHHHHHHHHHHHHHHHHHHHHHHHHHHHHHHHHHHHTT-

Foldseek 3Di:
DPPDPPPVLVVLLVVLVVLLVVLVVLVVVLVVVLVVLVCLCVPDDDPVSVVSSVVSVVVSVVSVVVSVVSNVVSVVSNVVSVVVVVVVVVVVVVVVD

Sequence (97 aa):
MADRIKLSASEASSAVRSIKGKAQEAQSVVGNLQRDIGNVKSWWEGDSAIAFVEEFSKSKKEFDKMIECINKYGDMLMKAIEIQQKADADIARQMRS

Radius of gyration: 22.19 Å; Cα contacts (8 Å, |Δi|>4): 39; chains: 1; bounding box: 50×16×69 Å

Nearest PDB structures (foldseek):
  3o9o-assembly1_B  TM=8.623E-01  e=3.649E-03  Streptococcus agalactiae NEM316
  4j7k-assembly2_D  TM=9.220E-01  e=1.092E-02  Bacillus anthracis str. Sterne
  4j41-assembly1_A  TM=9.218E-01  e=1.233E-02  Bacillus anthracis str. Sterne
  4j7k-assembly1_A  TM=8.803E-01  e=1.092E-02  Bacillus anthracis str. Sterne
  6ixg-assembly1_A  TM=4.027E-01  e=2.180E+00  Homo sapiens